Protein AF-A0AAW8APE9-F1 (afdb_monomer_lite)

Radius of gyration: 14.14 Å; chains: 1; bounding box: 37×29×36 Å

Structure (mmCIF, N/CA/C/O backbone):
data_AF-A0AAW8APE9-F1
#
_entry.id   AF-A0AAW8APE9-F1
#
loop_
_atom_site.group_PDB
_atom_site.id
_atom_site.type_symbol
_atom_site.label_atom_id
_atom_site.label_alt_id
_atom_site.label_comp_id
_atom_site.label_asym_id
_atom_site.label_entity_id
_atom_site.label_seq_id
_atom_site.pdbx_PDB_ins_code
_atom_site.Cartn_x
_atom_site.Cartn_y
_atom_site.Cartn_z
_atom_site.occupancy
_atom_site.B_iso_or_equiv
_atom_site.auth_seq_id
_atom_site.auth_comp_id
_atom_site.auth_asym_id
_atom_site.auth_atom_id
_atom_site.pdbx_PDB_model_num
ATOM 1 N N . ASP A 1 1 ? 6.392 7.484 -8.573 1.00 61.62 1 ASP A N 1
ATOM 2 C CA . ASP A 1 1 ? 6.024 7.155 -9.963 1.00 61.62 1 ASP A CA 1
ATOM 3 C C . ASP A 1 1 ? 4.931 6.116 -10.097 1.00 61.62 1 ASP A C 1
ATOM 5 O O . ASP A 1 1 ? 3.926 6.455 -10.695 1.00 61.62 1 ASP A O 1
ATOM 9 N N . MET A 1 2 ? 5.037 4.925 -9.496 1.00 78.00 2 MET A N 1
ATOM 10 C CA . MET A 1 2 ? 4.055 3.841 -9.688 1.00 78.00 2 MET A CA 1
ATOM 11 C C . MET A 1 2 ? 2.574 4.262 -9.564 1.00 78.00 2 MET A C 1
ATOM 13 O O . MET A 1 2 ? 1.797 3.993 -10.471 1.00 78.00 2 MET A O 1
ATOM 17 N N . ILE A 1 3 ? 2.185 4.976 -8.498 1.00 74.69 3 ILE A N 1
ATOM 18 C CA . ILE A 1 3 ? 0.798 5.452 -8.317 1.00 74.69 3 ILE A CA 1
ATOM 19 C C . ILE A 1 3 ? 0.378 6.460 -9.403 1.00 74.69 3 ILE A C 1
ATOM 21 O O . ILE A 1 3 ? -0.770 6.459 -9.829 1.00 74.69 3 ILE A O 1
ATOM 25 N N . TYR A 1 4 ? 1.303 7.304 -9.868 1.00 78.50 4 TYR A N 1
ATOM 26 C CA . TYR A 1 4 ? 1.051 8.276 -10.938 1.00 78.50 4 TYR A CA 1
ATOM 27 C C . TYR A 1 4 ? 1.023 7.640 -12.334 1.00 78.50 4 TYR A C 1
ATOM 29 O O . TYR A 1 4 ? 0.520 8.254 -13.268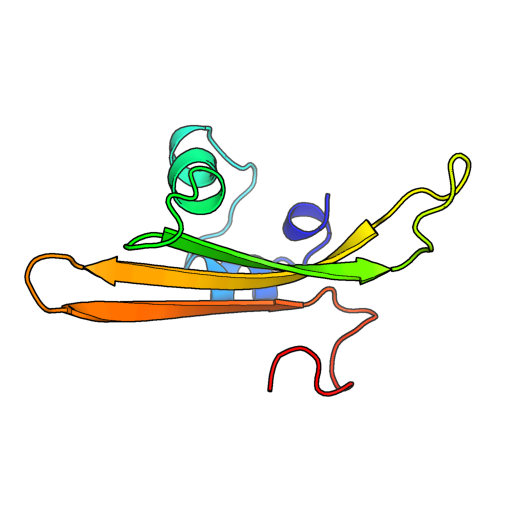 1.00 78.50 4 TYR A O 1
ATOM 37 N N . ALA A 1 5 ? 1.553 6.424 -12.477 1.00 82.06 5 ALA A N 1
ATOM 38 C CA . ALA A 1 5 ? 1.519 5.640 -13.709 1.00 82.06 5 ALA A CA 1
ATOM 39 C C . ALA A 1 5 ? 0.253 4.767 -13.835 1.00 82.06 5 ALA A C 1
ATOM 41 O O . ALA A 1 5 ? 0.094 4.038 -14.817 1.00 82.06 5 ALA A O 1
ATOM 42 N N . LEU A 1 6 ? -0.638 4.803 -12.840 1.00 82.19 6 LEU A N 1
ATOM 43 C CA . LEU A 1 6 ? -1.901 4.074 -12.876 1.00 82.19 6 LEU A CA 1
ATOM 44 C C . LEU A 1 6 ? -2.914 4.754 -13.809 1.00 82.19 6 LEU A C 1
ATOM 46 O O . LEU A 1 6 ? -3.003 5.985 -13.822 1.00 82.19 6 LEU A O 1
ATOM 50 N N . PRO A 1 7 ? -3.741 3.974 -14.527 1.00 86.62 7 PRO A N 1
ATOM 51 C CA . PRO A 1 7 ? -4.944 4.495 -15.165 1.00 86.62 7 PRO A CA 1
ATOM 52 C C . PRO A 1 7 ? -5.859 5.205 -14.155 1.00 86.62 7 PRO A C 1
ATOM 54 O O . PRO A 1 7 ? -5.942 4.801 -12.995 1.00 86.62 7 PRO A O 1
ATOM 57 N N . GLU A 1 8 ? -6.616 6.213 -14.602 1.00 86.25 8 GLU A N 1
ATOM 58 C CA . GLU A 1 8 ? -7.542 6.965 -13.732 1.00 86.25 8 GLU A CA 1
ATOM 59 C C . GLU A 1 8 ? -8.532 6.053 -12.991 1.00 86.25 8 GLU A C 1
ATOM 61 O O . GLU A 1 8 ? -8.810 6.264 -11.812 1.00 86.25 8 GLU A O 1
ATOM 66 N N . GLN A 1 9 ? -9.010 4.996 -13.655 1.00 86.94 9 GLN A N 1
ATOM 67 C CA . GLN A 1 9 ? -9.911 4.007 -13.061 1.00 86.94 9 GLN A CA 1
ATOM 68 C C . GLN A 1 9 ? -9.272 3.266 -11.874 1.00 86.94 9 GLN A C 1
ATOM 70 O O . GLN A 1 9 ? -9.946 3.005 -10.874 1.00 86.94 9 GLN A O 1
ATOM 75 N N . ASP A 1 10 ? -7.980 2.953 -11.950 1.00 87.31 10 ASP A N 1
ATOM 76 C CA . ASP A 1 10 ? -7.259 2.226 -10.902 1.00 87.31 10 ASP A CA 1
ATOM 77 C C . ASP A 1 10 ? -6.985 3.149 -9.707 1.00 87.31 10 ASP A C 1
ATOM 79 O O . ASP A 1 10 ? -7.164 2.751 -8.554 1.00 87.31 10 ASP A O 1
ATOM 83 N N . VAL A 1 11 ? -6.649 4.417 -9.975 1.00 87.12 11 VAL A N 1
ATOM 84 C CA . VAL A 1 11 ? -6.550 5.468 -8.948 1.00 87.12 11 VAL A CA 1
ATOM 85 C C . VAL A 1 11 ? -7.890 5.632 -8.232 1.00 87.12 11 VAL A C 1
ATOM 87 O O . VAL A 1 11 ? -7.940 5.608 -7.000 1.00 87.12 11 VAL A O 1
ATOM 90 N N . TYR A 1 12 ? -8.984 5.749 -8.987 1.00 86.69 12 TYR A N 1
ATOM 91 C CA . TYR A 1 12 ? -10.319 5.878 -8.415 1.00 86.69 12 TYR A CA 1
ATOM 92 C C . TYR A 1 12 ? -10.683 4.662 -7.565 1.00 86.69 12 TYR A C 1
ATOM 94 O O . TYR A 1 12 ? -11.157 4.820 -6.447 1.00 86.69 12 TYR A O 1
ATOM 102 N N . THR A 1 13 ? -10.409 3.450 -8.039 1.00 86.62 13 THR A N 1
ATOM 103 C CA . THR A 1 13 ? -10.720 2.222 -7.293 1.00 86.62 13 THR A CA 1
ATOM 104 C C . THR A 1 13 ? -9.916 2.132 -5.991 1.00 86.62 13 THR A C 1
ATOM 106 O O . THR A 1 13 ? -10.442 1.703 -4.968 1.00 86.62 13 THR A O 1
ATOM 109 N N . ARG A 1 14 ? -8.654 2.579 -5.993 1.00 85.81 14 ARG A N 1
ATOM 110 C CA . ARG A 1 14 ? -7.774 2.530 -4.815 1.00 85.81 14 ARG A CA 1
ATOM 111 C C . ARG A 1 14 ? -8.084 3.601 -3.767 1.00 85.81 14 ARG A C 1
ATOM 113 O O . ARG A 1 14 ? -7.877 3.352 -2.576 1.00 85.81 14 ARG A O 1
ATOM 120 N N . PHE A 1 15 ? -8.493 4.794 -4.195 1.00 86.75 15 PHE A N 1
ATOM 121 C CA . PHE A 1 15 ? -8.625 5.968 -3.321 1.00 86.75 15 PHE A CA 1
ATOM 122 C C . PHE A 1 15 ? -10.050 6.517 -3.221 1.00 86.75 15 PHE A C 1
ATOM 124 O O . PHE A 1 15 ? -10.261 7.504 -2.514 1.00 86.75 15 PHE A O 1
ATOM 131 N N . PHE A 1 16 ? -10.998 5.913 -3.942 1.00 87.12 16 PHE A N 1
ATOM 132 C CA . PHE A 1 16 ? -12.394 6.341 -4.092 1.00 87.12 16 PHE A CA 1
ATOM 133 C C . PHE A 1 16 ? -12.553 7.814 -4.493 1.00 87.12 16 PHE A C 1
ATOM 135 O O . PHE A 1 16 ? -13.548 8.465 -4.177 1.00 87.12 16 PHE A O 1
ATOM 142 N N . GLN A 1 17 ? -11.555 8.361 -5.190 1.00 84.75 17 GLN A N 1
ATOM 143 C CA . GLN A 1 17 ? -11.533 9.743 -5.655 1.00 84.75 17 GLN A CA 1
ATOM 144 C C . GLN A 1 17 ? -10.578 9.899 -6.843 1.00 84.75 17 GLN A C 1
ATOM 146 O O . GLN A 1 17 ? -9.571 9.197 -6.946 1.00 84.75 17 GLN A O 1
ATOM 151 N N . ASN A 1 18 ? -10.859 10.872 -7.707 1.00 82.50 18 ASN A N 1
ATOM 152 C CA . ASN A 1 18 ? -9.954 11.244 -8.791 1.00 82.50 18 ASN A CA 1
ATOM 153 C C . ASN A 1 18 ? -8.811 12.097 -8.228 1.00 82.50 18 ASN A C 1
ATOM 155 O O . ASN A 1 18 ? -8.975 13.296 -7.985 1.00 82.50 18 ASN A O 1
ATOM 159 N N . LEU A 1 19 ? -7.653 11.480 -7.994 1.00 81.38 19 LEU A N 1
ATOM 160 C CA . LEU A 1 19 ? -6.467 12.183 -7.509 1.00 81.38 19 LEU A CA 1
ATOM 161 C C . LEU A 1 19 ? -5.681 12.784 -8.674 1.00 81.38 19 LEU A C 1
ATOM 163 O O . LEU A 1 19 ? -5.120 12.065 -9.491 1.00 81.38 19 LEU A O 1
ATOM 167 N N . LYS A 1 20 ? -5.574 14.117 -8.702 1.00 75.06 20 LYS A N 1
ATOM 168 C CA . LYS A 1 20 ? -4.635 14.824 -9.595 1.00 75.06 20 LYS A CA 1
ATOM 169 C C . LYS A 1 20 ? -3.210 14.858 -9.042 1.00 75.06 20 LYS A C 1
ATOM 171 O O . LYS A 1 20 ? -2.256 14.984 -9.801 1.00 75.06 20 LYS A O 1
ATOM 176 N N . SER A 1 21 ? -3.067 14.795 -7.719 1.00 81.94 21 SER A N 1
ATOM 177 C CA . SER A 1 21 ? -1.779 14.753 -7.030 1.00 81.94 21 SER A CA 1
ATOM 178 C C . SER A 1 21 ? -1.898 14.086 -5.661 1.00 81.94 21 SER A C 1
ATOM 180 O O . SER A 1 21 ? -2.965 14.075 -5.042 1.00 81.94 21 SER A O 1
ATOM 182 N N . PHE A 1 22 ? -0.783 13.549 -5.168 1.00 82.88 22 PHE A N 1
ATOM 183 C CA . PHE A 1 22 ? -0.685 13.046 -3.806 1.00 82.88 22 PHE A CA 1
ATOM 184 C C . PHE A 1 22 ? -0.304 14.176 -2.853 1.00 82.88 22 PHE A C 1
ATOM 186 O O . PHE A 1 22 ? 0.863 14.550 -2.734 1.00 82.88 22 PHE A O 1
ATOM 193 N N . SER A 1 23 ? -1.297 14.734 -2.157 1.00 86.88 23 SER A N 1
ATOM 194 C CA . SER A 1 23 ? -1.013 15.669 -1.066 1.00 86.88 23 SER A CA 1
ATOM 195 C C . SER A 1 23 ? -0.203 14.975 0.033 1.00 86.88 23 SER A C 1
ATOM 197 O O . SER A 1 23 ? -0.352 13.774 0.263 1.00 86.88 23 SER A O 1
ATOM 199 N N . HIS A 1 24 ? 0.603 15.734 0.777 1.00 85.38 24 HIS A N 1
ATOM 200 C CA . HIS A 1 24 ? 1.361 15.185 1.905 1.00 85.38 24 HIS A CA 1
ATOM 201 C C . HIS A 1 24 ? 0.457 14.464 2.922 1.00 85.38 24 HIS A C 1
ATOM 203 O O . HIS A 1 24 ? 0.822 13.417 3.449 1.00 85.38 24 HIS A O 1
ATOM 209 N N . ARG A 1 25 ? -0.769 14.970 3.126 1.00 86.12 25 ARG A N 1
ATOM 210 C CA . ARG A 1 25 ? -1.785 14.352 3.991 1.00 86.12 25 ARG A CA 1
ATOM 211 C C . ARG A 1 25 ? -2.204 12.957 3.516 1.00 86.12 25 ARG A C 1
ATOM 213 O O . ARG A 1 25 ? -2.478 12.110 4.355 1.00 86.12 25 ARG A O 1
ATOM 220 N N . LEU A 1 26 ? -2.259 12.724 2.204 1.00 84.62 26 LEU A N 1
ATOM 221 C CA . LEU A 1 26 ? -2.562 11.410 1.626 1.00 84.62 26 LEU A CA 1
ATOM 222 C C . LEU A 1 26 ? -1.327 10.502 1.587 1.00 84.62 26 LEU A C 1
ATOM 224 O O . LEU A 1 26 ? -1.447 9.301 1.799 1.00 84.62 26 LEU A O 1
ATOM 228 N N . ALA A 1 27 ? -0.144 11.066 1.337 1.00 86.94 27 ALA A N 1
ATOM 229 C CA . ALA A 1 27 ? 1.096 10.303 1.214 1.00 86.94 27 ALA A CA 1
ATOM 230 C C . ALA A 1 27 ? 1.591 9.764 2.563 1.00 86.94 27 ALA A C 1
ATOM 232 O O . ALA A 1 27 ? 1.995 8.608 2.653 1.00 86.94 27 ALA A O 1
ATOM 233 N N . MET A 1 28 ? 1.545 10.585 3.618 1.00 88.31 28 MET A N 1
ATOM 234 C CA . MET A 1 28 ? 2.103 10.227 4.925 1.00 88.31 28 MET A CA 1
ATOM 235 C C . MET A 1 28 ? 1.519 8.937 5.506 1.00 88.31 28 MET A C 1
ATOM 237 O O . MET A 1 28 ? 2.308 8.086 5.904 1.00 88.31 28 MET A O 1
ATOM 241 N N . PRO A 1 29 ? 0.191 8.716 5.524 1.00 85.56 29 PRO A N 1
ATOM 242 C CA . PRO A 1 29 ? -0.370 7.459 6.015 1.00 85.56 29 PRO A CA 1
ATOM 243 C C . PRO A 1 29 ? 0.107 6.213 5.258 1.00 85.56 29 PRO A C 1
ATOM 245 O O . PRO A 1 29 ? 0.148 5.143 5.852 1.00 85.56 29 PRO A O 1
ATOM 248 N N . LEU A 1 30 ? 0.467 6.346 3.976 1.00 86.88 30 LEU A N 1
ATOM 249 C CA . LEU A 1 30 ? 0.926 5.235 3.133 1.00 86.88 30 LEU A CA 1
ATOM 250 C C . LEU A 1 30 ? 2.440 4.994 3.208 1.00 86.88 30 LEU A C 1
ATOM 252 O O . LEU A 1 30 ? 2.889 3.903 2.861 1.00 86.88 30 LEU A O 1
ATOM 256 N N . ALA A 1 31 ? 3.215 6.007 3.606 1.00 88.50 31 ALA A N 1
ATOM 257 C CA . ALA A 1 31 ? 4.677 5.963 3.651 1.00 88.50 31 ALA A CA 1
ATOM 258 C C . ALA A 1 31 ? 5.242 5.839 5.077 1.00 88.50 31 ALA A C 1
ATOM 260 O O . ALA A 1 31 ? 6.346 5.333 5.261 1.00 88.50 31 ALA A O 1
ATOM 261 N N . ALA A 1 32 ? 4.505 6.299 6.091 1.00 90.62 32 ALA A N 1
ATOM 262 C CA . ALA A 1 32 ? 4.900 6.208 7.493 1.00 90.62 32 ALA A CA 1
ATOM 263 C C . ALA A 1 32 ? 4.577 4.810 8.042 1.00 90.62 32 ALA A C 1
ATOM 265 O O . ALA A 1 32 ? 3.500 4.572 8.592 1.00 90.62 32 ALA A O 1
ATOM 266 N N . ILE A 1 33 ? 5.523 3.895 7.843 1.00 94.44 33 ILE A N 1
ATOM 267 C CA . ILE A 1 33 ? 5.440 2.481 8.206 1.00 94.44 33 ILE A CA 1
ATOM 268 C C . ILE A 1 33 ? 6.071 2.249 9.585 1.00 94.44 33 ILE A C 1
ATOM 270 O O . ILE A 1 33 ? 7.203 2.663 9.823 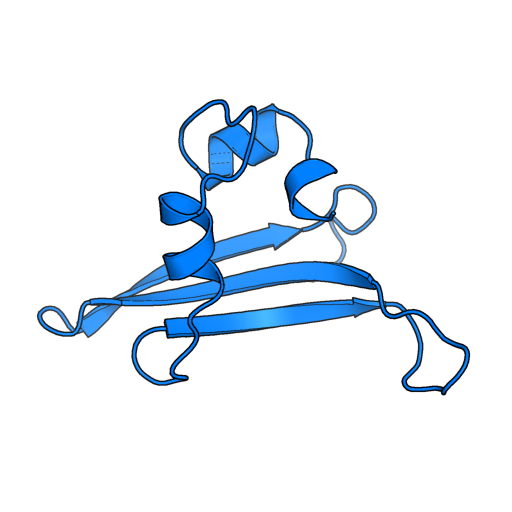1.00 94.44 33 ILE A O 1
ATOM 274 N N . ASP A 1 34 ? 5.342 1.580 10.482 1.00 94.31 34 ASP A N 1
ATOM 275 C CA . ASP A 1 34 ? 5.795 1.229 11.840 1.00 94.31 34 ASP A CA 1
ATOM 276 C C . ASP A 1 34 ? 5.934 -0.288 12.063 1.00 94.31 34 ASP A C 1
ATOM 278 O O . ASP A 1 34 ? 6.387 -0.718 13.122 1.00 94.31 34 ASP A O 1
ATOM 282 N N . TYR A 1 35 ? 5.575 -1.091 11.055 1.00 94.25 35 TYR A N 1
ATOM 283 C CA . TYR A 1 35 ? 5.625 -2.556 11.048 1.00 94.25 35 TYR A CA 1
ATOM 284 C C . TYR A 1 35 ? 4.765 -3.251 12.119 1.00 94.25 35 TYR A C 1
ATOM 286 O O . TYR A 1 35 ? 4.884 -4.461 12.304 1.00 94.25 35 TYR A O 1
ATOM 294 N N . ASN A 1 36 ? 3.872 -2.527 12.799 1.00 94.25 36 ASN A N 1
ATOM 295 C CA . ASN A 1 36 ? 2.934 -3.081 13.777 1.00 94.25 36 ASN A CA 1
ATOM 296 C C . ASN A 1 36 ? 1.484 -2.804 13.368 1.00 94.25 36 ASN A C 1
ATOM 298 O O . ASN A 1 36 ? 0.717 -3.732 13.119 1.00 94.25 36 ASN A O 1
ATOM 302 N N . ASP A 1 37 ? 1.114 -1.527 13.274 1.00 94.88 37 ASP A N 1
ATOM 303 C CA . ASP A 1 37 ? -0.212 -1.101 12.828 1.00 94.88 37 ASP A CA 1
ATOM 304 C C . ASP A 1 37 ? -0.196 -0.682 11.355 1.00 94.88 37 ASP A C 1
ATOM 306 O O . ASP A 1 37 ? -1.216 -0.779 10.680 1.00 94.88 37 ASP A O 1
ATOM 310 N N . LYS A 1 38 ? 0.953 -0.256 10.824 1.00 95.75 38 LYS A N 1
ATOM 311 C CA . LYS A 1 38 ? 1.108 0.151 9.425 1.00 95.75 38 LYS A CA 1
ATOM 312 C C . LYS A 1 38 ? 2.269 -0.588 8.797 1.00 95.75 38 LYS A C 1
ATOM 314 O O . LYS A 1 38 ? 3.406 -0.443 9.239 1.00 95.7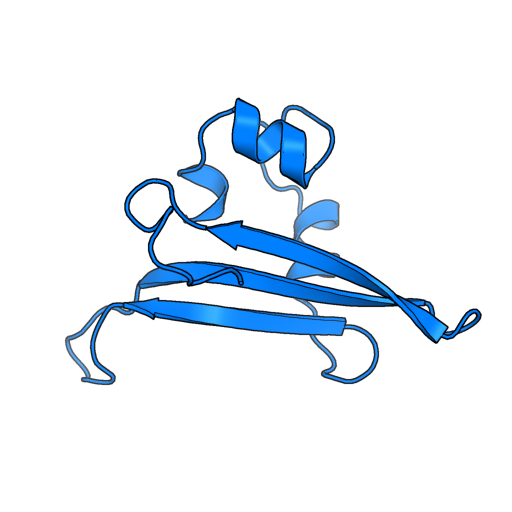5 38 LYS A O 1
ATOM 319 N N . MET A 1 39 ? 1.986 -1.331 7.733 1.00 95.88 39 MET A N 1
ATOM 320 C CA . MET A 1 39 ? 2.980 -2.048 6.941 1.00 95.88 39 MET A CA 1
ATOM 321 C C . MET A 1 39 ? 2.717 -1.863 5.448 1.00 95.88 39 MET A C 1
ATOM 323 O O . MET A 1 39 ? 1.569 -1.785 5.010 1.00 95.88 39 MET A O 1
ATOM 327 N N . ALA A 1 40 ? 3.791 -1.809 4.666 1.00 95.06 40 ALA A N 1
ATOM 328 C CA . ALA A 1 40 ? 3.734 -1.892 3.218 1.00 95.06 40 ALA A CA 1
ATOM 329 C C . ALA A 1 40 ? 4.763 -2.911 2.727 1.00 95.06 40 ALA A C 1
ATOM 331 O O . ALA A 1 40 ? 5.886 -2.945 3.224 1.00 95.06 40 ALA A O 1
ATOM 332 N N . ILE A 1 41 ? 4.377 -3.724 1.749 1.00 94.44 41 ILE A N 1
ATOM 333 C CA . ILE A 1 41 ? 5.269 -4.646 1.043 1.00 94.44 41 ILE A CA 1
ATOM 334 C C . ILE A 1 41 ? 5.309 -4.199 -0.411 1.00 94.44 41 ILE A C 1
ATOM 336 O O . ILE A 1 41 ? 4.261 -4.098 -1.048 1.00 94.44 41 ILE A O 1
ATOM 340 N N . ALA A 1 42 ? 6.504 -3.923 -0.928 1.00 93.44 42 ALA A N 1
ATOM 341 C CA . ALA A 1 42 ? 6.708 -3.532 -2.316 1.00 93.44 42 ALA A CA 1
ATOM 342 C C . ALA A 1 42 ? 7.305 -4.695 -3.116 1.00 93.44 42 ALA A C 1
ATOM 344 O O . ALA A 1 42 ? 8.296 -5.293 -2.704 1.00 93.44 42 ALA A O 1
ATOM 345 N N . ALA A 1 43 ? 6.717 -4.988 -4.274 1.00 93.75 43 ALA A N 1
ATOM 346 C CA . ALA A 1 43 ? 7.353 -5.809 -5.292 1.00 93.75 43 ALA A CA 1
ATOM 347 C C . ALA A 1 43 ? 8.186 -4.893 -6.186 1.00 93.75 43 ALA A C 1
ATOM 349 O O . ALA A 1 43 ? 7.661 -3.911 -6.726 1.00 93.75 43 ALA A O 1
ATOM 350 N N . VAL A 1 44 ? 9.464 -5.222 -6.348 1.00 93.00 44 VAL A N 1
ATOM 351 C CA . VAL A 1 44 ? 10.405 -4.451 -7.158 1.00 93.00 44 VAL A CA 1
ATOM 352 C C . VAL A 1 44 ? 10.933 -5.275 -8.322 1.00 93.00 44 VAL A C 1
ATOM 354 O O . VAL A 1 44 ? 11.032 -6.500 -8.252 1.00 93.00 44 VAL A O 1
ATOM 357 N N . THR A 1 45 ? 11.266 -4.588 -9.406 1.00 91.94 45 THR A N 1
ATOM 358 C CA . THR A 1 45 ? 12.028 -5.139 -10.527 1.00 91.94 45 THR A CA 1
ATOM 359 C C . THR A 1 45 ? 13.388 -4.484 -10.604 1.00 91.94 45 THR A C 1
ATOM 361 O O . THR A 1 45 ? 13.533 -3.323 -10.232 1.00 91.94 45 THR A O 1
ATOM 364 N N . GLY A 1 46 ? 14.354 -5.213 -11.152 1.00 88.19 46 GLY A N 1
ATOM 365 C CA . GLY A 1 46 ? 15.763 -4.846 -11.105 1.00 88.19 46 GLY A CA 1
ATOM 366 C C . GLY A 1 46 ? 16.531 -5.850 -10.255 1.00 88.19 46 GLY A C 1
ATOM 367 O O . GLY A 1 46 ? 15.959 -6.804 -9.726 1.00 88.19 46 GLY A O 1
ATOM 368 N N . ARG A 1 47 ? 17.844 -5.670 -10.184 1.00 81.50 47 ARG A N 1
ATOM 369 C CA . ARG A 1 47 ? 18.714 -6.406 -9.265 1.00 81.50 47 ARG A CA 1
ATOM 370 C C . ARG A 1 47 ? 19.244 -5.459 -8.200 1.00 81.50 47 ARG A C 1
ATOM 372 O O . ARG A 1 47 ? 19.371 -4.263 -8.453 1.00 81.50 47 ARG A O 1
ATOM 379 N N . GLU A 1 48 ? 19.610 -6.014 -7.056 1.00 78.44 48 GLU A N 1
ATOM 380 C CA . GLU A 1 48 ? 20.338 -5.305 -6.006 1.00 78.44 48 GLU A CA 1
ATOM 381 C C . GLU A 1 48 ? 21.815 -5.148 -6.427 1.00 78.44 48 GLU A C 1
ATOM 383 O O . GLU A 1 48 ? 22.721 -5.795 -5.909 1.00 78.44 48 GLU A O 1
ATOM 388 N N . GLU A 1 49 ? 22.053 -4.340 -7.461 1.00 84.75 49 GLU A N 1
ATOM 389 C CA . GLU A 1 49 ? 23.376 -4.042 -8.014 1.00 84.75 49 GLU A CA 1
ATOM 390 C C . GLU A 1 49 ? 23.564 -2.512 -8.070 1.00 84.75 49 GLU A C 1
ATOM 392 O O . GLU A 1 49 ? 22.595 -1.805 -8.346 1.00 84.75 49 GLU A O 1
ATOM 397 N N . PRO A 1 50 ? 24.781 -1.966 -7.861 1.00 76.94 50 PRO A N 1
ATOM 398 C CA . PRO A 1 50 ? 25.004 -0.516 -7.736 1.00 76.94 50 PRO A CA 1
ATOM 399 C C . PRO A 1 50 ? 24.512 0.336 -8.917 1.00 76.94 50 PRO A C 1
ATOM 401 O O . PRO A 1 50 ? 24.197 1.511 -8.746 1.00 76.94 50 PRO A O 1
ATOM 404 N N . GLU A 1 51 ? 24.466 -0.245 -10.115 1.00 81.31 51 GLU A N 1
ATOM 405 C CA . GLU A 1 51 ? 24.048 0.421 -11.356 1.00 81.31 51 GLU A CA 1
ATOM 406 C C . GLU A 1 51 ? 22.582 0.132 -11.720 1.00 81.31 51 GLU A C 1
ATOM 408 O O . GLU A 1 51 ? 22.020 0.753 -12.624 1.00 81.31 51 GLU A O 1
ATOM 413 N N . SER A 1 52 ? 21.951 -0.817 -11.025 1.00 80.88 52 SER A N 1
ATOM 414 C CA . SER A 1 52 ? 20.577 -1.228 -11.273 1.00 80.88 52 SER A CA 1
ATOM 415 C C . SER A 1 52 ? 19.620 -0.321 -10.509 1.00 80.88 52 SER A C 1
ATOM 417 O O . SER A 1 52 ? 19.672 -0.191 -9.288 1.00 80.88 52 SER A O 1
ATOM 419 N N . ARG A 1 53 ? 18.709 0.313 -11.245 1.00 82.25 53 ARG A N 1
ATOM 420 C CA . ARG A 1 53 ? 17.627 1.097 -10.658 1.00 82.25 53 ARG A CA 1
ATOM 421 C C . ARG A 1 53 ? 16.453 0.174 -10.364 1.00 82.25 53 ARG A C 1
ATOM 423 O O . ARG A 1 53 ? 15.801 -0.300 -11.291 1.00 82.25 53 ARG A O 1
ATOM 430 N N . GLU A 1 54 ? 16.165 -0.030 -9.084 1.00 88.38 54 GLU A N 1
ATOM 431 C CA . GLU A 1 54 ? 14.944 -0.717 -8.680 1.00 88.38 54 GLU A CA 1
ATOM 432 C C . GLU A 1 54 ? 13.708 0.125 -9.013 1.00 88.38 54 GLU A C 1
ATOM 434 O O . GLU A 1 54 ? 13.668 1.344 -8.813 1.00 88.38 54 GLU A O 1
ATOM 439 N N . GLU A 1 55 ? 12.680 -0.542 -9.523 1.00 90.12 55 GLU A N 1
ATOM 440 C CA . GLU A 1 55 ? 11.379 0.057 -9.791 1.00 90.12 55 GLU A CA 1
ATOM 441 C C . GLU A 1 55 ? 10.292 -0.721 -9.058 1.00 90.12 55 GLU A C 1
ATOM 443 O O . GLU A 1 55 ? 10.189 -1.939 -9.188 1.00 90.12 55 GLU A O 1
ATOM 448 N N . ILE A 1 56 ? 9.464 -0.013 -8.289 1.00 91.69 56 ILE A N 1
ATOM 449 C CA . ILE A 1 56 ? 8.310 -0.607 -7.613 1.00 91.69 56 ILE A CA 1
ATOM 450 C C . ILE A 1 56 ? 7.220 -0.874 -8.650 1.00 91.69 56 ILE A C 1
ATOM 452 O O . ILE A 1 56 ? 6.691 0.058 -9.257 1.00 91.69 56 ILE A O 1
ATOM 456 N N . VAL A 1 57 ? 6.840 -2.141 -8.796 1.00 93.62 57 VAL A N 1
ATOM 457 C C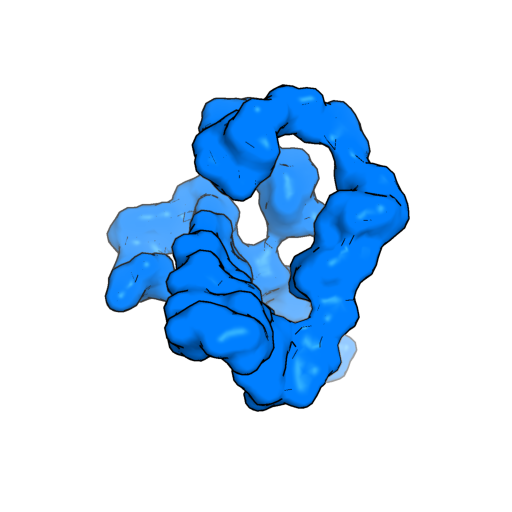A . VAL A 1 57 ? 5.808 -2.592 -9.743 1.00 93.62 57 VAL A CA 1
ATOM 458 C C . VAL A 1 57 ? 4.510 -3.008 -9.060 1.00 93.62 57 VAL A C 1
ATOM 460 O O . VAL A 1 57 ? 3.460 -3.044 -9.702 1.00 93.62 57 VAL A O 1
ATOM 463 N N . ALA A 1 58 ? 4.544 -3.279 -7.757 1.00 93.50 58 ALA A N 1
ATOM 464 C CA . ALA A 1 58 ? 3.349 -3.459 -6.946 1.00 93.50 58 ALA A CA 1
ATOM 465 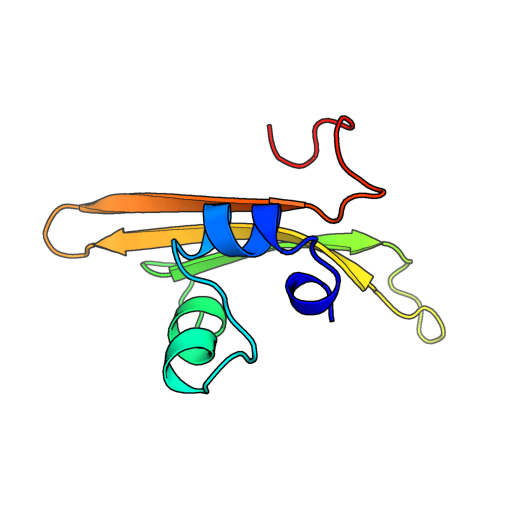C C . ALA A 1 58 ? 3.600 -3.053 -5.495 1.00 93.50 58 ALA A C 1
ATOM 467 O O . ALA A 1 58 ? 4.730 -3.098 -5.015 1.00 93.50 58 ALA A O 1
ATOM 468 N N . VAL A 1 59 ? 2.534 -2.691 -4.788 1.00 94.19 59 VAL A N 1
ATOM 469 C CA . VAL A 1 59 ? 2.562 -2.456 -3.346 1.00 94.19 59 VAL A CA 1
ATOM 470 C C . VAL A 1 59 ? 1.300 -3.014 -2.698 1.00 94.19 59 VAL A C 1
ATOM 472 O O . VAL A 1 59 ? 0.197 -2.838 -3.218 1.00 94.19 59 VAL A O 1
ATOM 475 N N . GLY A 1 60 ? 1.470 -3.698 -1.572 1.00 94.00 60 GLY A N 1
ATOM 476 C CA . GLY A 1 60 ? 0.396 -4.083 -0.665 1.00 94.00 60 GLY A CA 1
ATOM 477 C C . GLY A 1 60 ? 0.513 -3.299 0.635 1.00 94.00 60 GLY A C 1
ATOM 478 O O . GLY A 1 60 ? 1.590 -3.256 1.225 1.00 94.00 60 GLY A O 1
ATOM 479 N N . HIS A 1 61 ? -0.580 -2.688 1.083 1.00 94.06 61 HIS A N 1
ATOM 480 C CA . HIS A 1 61 ? -0.680 -1.978 2.356 1.00 94.06 61 HIS A CA 1
ATOM 481 C C . HIS A 1 61 ? -1.512 -2.777 3.346 1.00 94.06 61 HIS A C 1
ATOM 483 O O . HIS A 1 61 ? -2.563 -3.302 2.992 1.00 94.06 61 HIS A O 1
ATOM 489 N N . TYR A 1 62 ? -1.058 -2.792 4.592 1.00 95.12 62 TYR A N 1
ATOM 490 C CA . TYR A 1 62 ? -1.778 -3.277 5.759 1.00 95.12 62 TYR A CA 1
ATOM 491 C C . TYR A 1 62 ? -1.884 -2.126 6.758 1.00 95.12 62 TYR A C 1
ATOM 493 O O . TYR A 1 62 ? -0.864 -1.568 7.170 1.00 95.12 62 TYR A O 1
ATOM 501 N N . ILE A 1 63 ? -3.111 -1.757 7.121 1.00 95.06 63 ILE A N 1
ATOM 502 C CA . ILE A 1 63 ? -3.390 -0.679 8.073 1.00 95.06 63 ILE A CA 1
ATOM 503 C C . ILE A 1 63 ? -4.368 -1.208 9.119 1.00 95.06 63 ILE A C 1
ATOM 505 O O . ILE A 1 63 ? -5.560 -1.352 8.853 1.00 95.06 63 ILE A O 1
ATOM 509 N N . ARG A 1 64 ? -3.858 -1.508 10.312 1.00 96.25 64 ARG A N 1
ATOM 510 C CA . ARG A 1 64 ? -4.637 -1.984 11.453 1.00 96.25 64 ARG A CA 1
ATOM 511 C C . ARG A 1 64 ? -5.221 -0.820 12.236 1.00 96.25 64 ARG A C 1
ATOM 513 O O . ARG A 1 64 ? -4.516 0.126 12.579 1.00 96.25 64 ARG A O 1
ATOM 520 N N . ASP A 1 65 ? -6.488 -0.943 12.602 1.00 95.81 65 ASP A N 1
ATOM 521 C CA . ASP A 1 65 ? -7.090 -0.133 13.650 1.00 95.81 65 ASP A CA 1
ATOM 522 C C . ASP A 1 65 ? -6.690 -0.706 15.026 1.00 95.81 65 ASP A C 1
ATOM 524 O O . ASP A 1 65 ? -7.077 -1.832 15.374 1.00 95.81 65 ASP A O 1
ATOM 528 N N . PRO A 1 66 ? -5.930 0.038 15.851 1.00 93.25 66 PRO A N 1
ATOM 529 C CA . PRO A 1 66 ? -5.467 -0.458 17.140 1.00 93.25 66 PRO A CA 1
ATOM 530 C C . PRO A 1 66 ? -6.597 -0.767 18.128 1.00 93.25 66 PRO A C 1
ATOM 532 O O . PRO A 1 66 ? -6.365 -1.557 19.050 1.00 93.25 66 PRO A O 1
ATOM 535 N N . GLN A 1 67 ? -7.780 -0.164 17.967 1.00 96.44 67 GLN A N 1
ATOM 536 C CA . GLN A 1 67 ? -8.925 -0.354 18.859 1.00 96.44 67 GLN A CA 1
ATOM 537 C C . GLN A 1 67 ? -9.690 -1.630 18.520 1.00 96.44 67 GLN A C 1
ATOM 539 O O . GLN A 1 67 ? -9.965 -2.438 19.404 1.00 96.44 67 GLN A O 1
ATOM 544 N N . THR A 1 68 ? -10.007 -1.828 17.241 1.00 96.88 68 THR A N 1
ATOM 545 C CA . THR A 1 68 ? -10.841 -2.953 16.794 1.00 96.88 68 THR A CA 1
ATOM 546 C C . THR A 1 68 ? -10.031 -4.191 16.415 1.00 96.88 68 THR A C 1
ATOM 548 O O . THR A 1 68 ? -10.583 -5.285 16.344 1.00 96.88 68 THR A O 1
ATOM 551 N N . LYS A 1 69 ? -8.718 -4.032 16.195 1.00 93.12 69 LYS A N 1
ATOM 552 C CA . LYS A 1 69 ? -7.779 -5.055 15.699 1.00 93.12 69 LYS A CA 1
ATOM 553 C C . LYS A 1 69 ? -8.078 -5.574 14.291 1.00 93.12 69 LYS A C 1
ATOM 555 O O . LYS A 1 69 ? -7.340 -6.435 13.811 1.00 93.12 69 LYS A O 1
ATOM 560 N N . PHE A 1 70 ? -9.083 -5.029 13.608 1.00 97.00 70 PHE A N 1
ATOM 561 C CA . PHE A 1 70 ? -9.263 -5.239 12.177 1.00 97.00 70 PHE A CA 1
ATOM 562 C C . PHE A 1 70 ? -8.237 -4.434 11.390 1.00 97.00 70 PHE A C 1
ATOM 564 O O . PHE A 1 70 ? -7.735 -3.410 11.858 1.00 97.00 70 PHE A O 1
ATOM 571 N N . ALA A 1 71 ? -7.927 -4.906 10.189 1.00 95.12 71 ALA A N 1
ATOM 572 C CA . ALA A 1 71 ? -7.029 -4.215 9.289 1.00 95.12 71 ALA A CA 1
ATOM 573 C C . ALA A 1 71 ? -7.653 -4.054 7.913 1.00 95.12 71 ALA A C 1
ATOM 575 O O . ALA A 1 71 ? -8.262 -4.981 7.378 1.00 95.12 71 ALA A O 1
ATOM 576 N N . GLU A 1 72 ? -7.458 -2.872 7.347 1.00 93.31 72 GLU A N 1
ATOM 577 C CA . GLU A 1 72 ? -7.665 -2.632 5.933 1.00 93.31 72 GLU A CA 1
ATOM 578 C C . GLU A 1 72 ? -6.443 -3.145 5.173 1.00 93.31 72 GLU A C 1
ATOM 580 O O . GLU A 1 72 ? -5.296 -2.872 5.546 1.00 93.31 72 GLU A O 1
ATOM 585 N N . VAL A 1 73 ? -6.700 -3.895 4.104 1.00 93.50 73 VAL A N 1
ATOM 586 C CA . VAL A 1 73 ? -5.668 -4.361 3.184 1.00 93.50 73 VAL A CA 1
ATOM 587 C C . VAL A 1 73 ? -5.999 -3.844 1.797 1.00 93.50 73 VAL A C 1
ATOM 589 O O . VAL A 1 73 ? -7.127 -3.984 1.328 1.00 93.50 73 VAL A O 1
ATOM 592 N N . ALA A 1 74 ? -5.012 -3.248 1.138 1.00 91.94 74 ALA A N 1
ATOM 593 C CA . ALA A 1 74 ? -5.171 -2.721 -0.208 1.00 91.94 74 ALA A CA 1
ATOM 594 C C . ALA A 1 74 ? -3.944 -3.047 -1.051 1.00 91.94 74 ALA A C 1
ATOM 596 O O . ALA A 1 74 ? -2.812 -2.851 -0.613 1.00 91.94 74 ALA A O 1
ATOM 597 N N . PHE A 1 75 ? -4.177 -3.493 -2.281 1.00 91.75 75 PHE A N 1
ATOM 598 C CA . PHE A 1 75 ? -3.125 -3.814 -3.235 1.00 91.75 75 PHE A CA 1
ATOM 599 C C . PHE A 1 75 ? -3.182 -2.867 -4.420 1.00 91.75 75 PHE A C 1
ATOM 601 O O . PHE A 1 75 ? -4.233 -2.357 -4.811 1.00 91.75 75 PHE A O 1
ATOM 608 N N . THR A 1 76 ? -2.026 -2.618 -5.007 1.00 91.81 76 THR A N 1
ATOM 609 C CA . THR A 1 76 ? -1.909 -1.866 -6.244 1.00 91.81 76 THR A CA 1
ATOM 610 C C . THR A 1 76 ? -0.821 -2.522 -7.070 1.00 91.81 76 THR A C 1
ATOM 612 O O . THR A 1 76 ? 0.270 -2.789 -6.570 1.00 91.81 76 THR A O 1
ATOM 615 N N . THR A 1 77 ? -1.104 -2.785 -8.340 1.00 92.31 77 THR A N 1
ATOM 616 C CA . THR A 1 77 ? -0.160 -3.409 -9.269 1.00 92.31 77 THR A CA 1
ATOM 617 C C . THR A 1 77 ? -0.135 -2.601 -10.550 1.00 92.31 77 THR A C 1
ATOM 619 O O . THR A 1 77 ? -1.182 -2.296 -11.121 1.00 92.31 77 THR A O 1
ATOM 622 N N . HIS A 1 78 ? 1.068 -2.251 -10.992 1.00 91.31 78 HIS A N 1
ATOM 623 C CA . HIS A 1 78 ? 1.285 -1.546 -12.243 1.00 91.31 78 HIS A CA 1
ATOM 624 C C . HIS A 1 78 ? 0.686 -2.345 -13.408 1.00 91.31 78 HIS A C 1
ATOM 626 O O . HIS A 1 78 ? 0.848 -3.565 -13.469 1.00 91.31 78 HIS A O 1
ATOM 632 N N . HIS A 1 79 ? 0.029 -1.664 -14.349 1.00 88.12 79 HIS A N 1
ATOM 633 C CA . HIS A 1 79 ? -0.751 -2.298 -15.419 1.00 88.12 79 HIS A CA 1
ATOM 634 C C . HIS A 1 79 ? 0.039 -3.372 -16.196 1.00 88.12 79 HIS A C 1
ATOM 636 O O . HIS A 1 79 ? -0.459 -4.472 -16.413 1.00 88.12 79 HIS A O 1
ATOM 642 N N . GLY A 1 80 ? 1.311 -3.112 -16.532 1.00 90.19 80 GLY A N 1
ATOM 643 C CA . GLY A 1 80 ? 2.175 -4.062 -17.257 1.00 90.19 80 GLY A CA 1
ATOM 644 C C . GLY A 1 80 ? 2.528 -5.350 -16.489 1.00 90.19 80 GLY A C 1
ATOM 645 O O . GLY A 1 80 ? 3.058 -6.302 -17.072 1.00 90.19 80 GLY A O 1
ATOM 646 N N . TRP A 1 81 ? 2.221 -5.388 -15.192 1.00 92.06 81 TRP A N 1
ATOM 647 C CA . TRP A 1 81 ? 2.526 -6.474 -14.259 1.00 92.06 81 TRP A CA 1
ATOM 648 C C . TRP A 1 81 ? 1.274 -7.179 -13.713 1.00 92.06 81 TRP A C 1
ATOM 650 O O . TRP A 1 81 ? 1.394 -8.135 -12.947 1.00 92.06 81 TRP A O 1
ATOM 660 N N . GLN A 1 82 ? 0.076 -6.754 -14.124 1.00 90.69 82 GLN A N 1
ATOM 661 C CA . GLN A 1 82 ? -1.181 -7.404 -13.749 1.00 90.69 82 GLN A CA 1
ATOM 662 C C . GLN A 1 82 ? -1.304 -8.817 -14.352 1.00 90.69 82 GLN A C 1
ATOM 664 O O . GLN A 1 82 ? -0.583 -9.183 -15.281 1.00 90.69 82 GLN A O 1
ATOM 669 N N . SER A 1 83 ? -2.210 -9.629 -13.795 1.00 91.81 83 SER A N 1
ATOM 670 C CA . SER A 1 83 ? -2.484 -11.016 -14.225 1.00 91.81 83 SER A CA 1
ATOM 671 C C . SER A 1 83 ? -1.296 -11.985 -14.123 1.00 91.81 83 SER A C 1
ATOM 673 O O . SER A 1 83 ? -1.264 -13.009 -14.800 1.00 91.81 83 SER A O 1
ATOM 675 N N . ARG A 1 84 ? -0.331 -11.685 -13.243 1.00 94.81 84 ARG A N 1
ATOM 676 C CA . ARG A 1 84 ? 0.853 -12.526 -12.965 1.00 94.81 84 ARG A CA 1
ATOM 677 C C . ARG A 1 84 ? 0.882 -13.125 -11.553 1.00 94.81 84 ARG A C 1
ATOM 679 O O . ARG A 1 84 ? 1.892 -13.696 -11.165 1.00 94.81 84 ARG A O 1
ATOM 686 N N . GLY A 1 85 ? -0.192 -12.960 -10.779 1.00 93.06 85 GLY A N 1
ATOM 687 C CA . GLY A 1 85 ? -0.277 -13.452 -9.397 1.00 93.06 85 GLY A CA 1
ATOM 688 C C . GLY A 1 85 ? 0.479 -12.616 -8.355 1.00 93.06 85 GLY A C 1
ATOM 689 O O . GLY A 1 85 ? 0.713 -13.086 -7.253 1.00 93.06 85 GLY A O 1
ATOM 690 N N . ILE A 1 86 ? 0.878 -11.380 -8.675 1.00 92.38 86 ILE A N 1
ATOM 691 C CA . ILE A 1 86 ? 1.646 -10.524 -7.745 1.00 92.38 86 ILE A CA 1
ATOM 692 C C . ILE A 1 86 ? 0.797 -10.059 -6.546 1.00 92.38 86 ILE A C 1
ATOM 694 O O . ILE A 1 86 ? 1.331 -9.827 -5.468 1.00 92.38 86 ILE A O 1
ATOM 698 N N . GLY A 1 87 ? -0.515 -9.893 -6.740 1.00 86.38 87 GLY A N 1
ATOM 699 C CA . GLY A 1 87 ? -1.451 -9.418 -5.712 1.00 86.38 87 GLY A CA 1
ATOM 700 C C . GLY A 1 87 ? -2.383 -10.492 -5.141 1.00 86.38 87 GLY A C 1
ATOM 701 O O . GLY A 1 87 ? -3.378 -10.128 -4.521 1.00 86.38 87 GLY A O 1
ATOM 702 N N . THR A 1 88 ? -2.119 -11.772 -5.413 1.00 84.50 88 THR A N 1
ATOM 703 C CA . THR A 1 88 ? -2.859 -12.934 -4.874 1.00 84.50 88 THR A CA 1
ATOM 704 C C . THR A 1 88 ? -2.114 -13.544 -3.707 1.00 84.50 88 THR A C 1
ATOM 706 O O . THR A 1 88 ? -2.784 -13.883 -2.710 1.00 84.50 88 THR A O 1
#

Organism: Klebsiella pneumoniae (NCBI:txid573)

Secondary structure (DSSP, 8-state):
-GGGGS-HHHHHHHHSS--SS--HHHHHHHH---SSSEEEEEE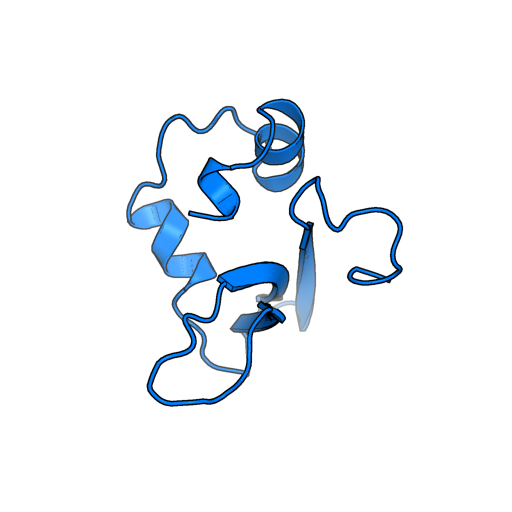EES-SSTT---EEEEEEEEEE-TTT--EEEEEEE-GGGTTSSTT-

Foldseek 3Di:
DQLVLDDQVLVCVQPVDRDPDQDPVNVCLQPVAPPPQKDKDFDWDWDPDPPTDIDTQKMWIWGADPVVRDTDIDIDGRPVCPPVPPPD

pLDDT: mean 88.7, std 6.23, range [61.62, 97.0]

Sequence (88 aa):
DMIYALPEQDVYTRFFQNLKSFSHRLAMPLAAIDYNDKMAIAAVTGREEPESREEIVAVGHYIRDPQTKFAEVAFTTHHGWQSRGIGT